Protein AF-A0AAW0DFI1-F1 (afdb_monomer_lite)

Secondary structure (DSSP, 8-state):
--GGGS-HHHHHHHHHHHHHHHHHHHHHTT----PPP--SHHHHHHTT-HHHHHHHHHHHHHHHHHHHHHHHHHH-TTS-HHHHHHHHHHHTSHHHHHHHHHHHT-TTS-TT-SSHHHHHHHHHHHHHHHS-HHHHHHHHHHHHHHHHHHHHHHHHHHHHHHH--

Sequence (165 aa):
MKFWDLSHHQQQELRERALRRILRRLTRRNYKPLLPTISSHAGTTLEARSNACVLAEWIGDALMRPYINDLINRNLQHCSPSLRKAIEKIVCENVTFDHVAFCAREHDRCSFSKSGANLVEIFMGAWGREAYHEDAEQWISRTFLPVLNVVEEAAHIMFKEIFGA

Structure (mmCIF, N/CA/C/O backbone):
data_AF-A0AAW0DFI1-F1
#
_entry.id   AF-A0AAW0DFI1-F1
#
loop_
_atom_site.group_PDB
_atom_site.id
_atom_site.type_symbol
_atom_site.label_atom_id
_atom_site.label_alt_id
_atom_site.label_comp_id
_atom_site.label_asym_id
_atom_site.label_entity_id
_atom_site.label_seq_id
_atom_site.pdbx_PDB_ins_code
_atom_site.Cartn_x
_atom_site.Cartn_y
_atom_site.Cartn_z
_atom_site.occupancy
_atom_site.B_iso_or_equiv
_atom_site.auth_seq_id
_atom_site.auth_comp_id
_atom_site.auth_asym_id
_atom_site.auth_atom_id
_atom_site.pdbx_PDB_model_num
ATOM 1 N N . MET A 1 1 ? -8.884 -1.032 30.374 1.00 57.00 1 MET A N 1
ATOM 2 C CA . MET A 1 1 ? -7.601 -1.684 30.030 1.00 57.00 1 MET A CA 1
ATOM 3 C C . MET A 1 1 ? -7.055 -0.998 28.789 1.00 57.00 1 MET A C 1
ATOM 5 O O . MET A 1 1 ? -7.809 -0.886 27.833 1.00 57.00 1 MET A O 1
ATOM 9 N N . LYS A 1 2 ? -5.839 -0.442 28.808 1.00 60.56 2 LYS A N 1
ATOM 10 C CA . LYS A 1 2 ? -5.228 0.248 27.656 1.00 60.56 2 LYS A CA 1
ATOM 11 C C . LYS A 1 2 ? -4.519 -0.770 26.754 1.00 60.56 2 LYS A C 1
ATOM 13 O O . LYS A 1 2 ? -4.044 -1.790 27.233 1.00 60.56 2 LYS A O 1
ATOM 18 N N . PHE A 1 3 ? -4.410 -0.494 25.449 1.00 59.75 3 PHE A N 1
ATOM 19 C CA . PHE A 1 3 ? -3.719 -1.387 24.496 1.00 59.75 3 PHE A CA 1
ATOM 20 C C . PHE A 1 3 ? -2.262 -1.678 24.902 1.00 59.75 3 PHE A C 1
ATOM 22 O O . PHE A 1 3 ? -1.763 -2.778 24.691 1.00 59.75 3 PHE A O 1
ATOM 29 N N . TRP A 1 4 ? -1.598 -0.701 25.521 1.00 62.59 4 TRP A N 1
ATOM 30 C CA . TRP A 1 4 ? -0.219 -0.811 26.007 1.00 62.59 4 TRP A CA 1
ATOM 31 C C . TRP A 1 4 ? -0.079 -1.700 27.249 1.00 62.59 4 TRP A C 1
ATOM 33 O O . TRP A 1 4 ? 1.036 -2.086 27.578 1.00 62.59 4 TRP A O 1
ATOM 43 N N . ASP A 1 5 ? -1.192 -2.041 27.906 1.00 72.31 5 ASP A N 1
ATOM 44 C CA . ASP A 1 5 ? -1.216 -2.943 29.063 1.00 72.31 5 ASP A CA 1
ATOM 45 C C . ASP A 1 5 ? -1.201 -4.424 28.623 1.00 72.31 5 ASP A C 1
ATOM 47 O O . ASP A 1 5 ? -1.101 -5.325 29.452 1.00 72.31 5 ASP A O 1
ATOM 51 N N . LEU A 1 6 ? -1.317 -4.690 27.315 1.00 72.81 6 LEU A N 1
ATOM 52 C CA . LEU A 1 6 ? -1.272 -6.031 26.736 1.00 72.81 6 LEU A CA 1
ATOM 53 C C . LEU A 1 6 ? 0.167 -6.517 26.554 1.00 72.81 6 LEU A C 1
ATOM 55 O O . LEU A 1 6 ? 1.045 -5.753 26.148 1.00 72.81 6 LEU A O 1
ATOM 59 N N . SER A 1 7 ? 0.382 -7.822 26.734 1.00 84.81 7 SER A N 1
ATOM 60 C CA . SER A 1 7 ? 1.649 -8.464 26.370 1.00 84.81 7 SER A CA 1
ATOM 61 C C . SER A 1 7 ? 1.949 -8.314 24.873 1.00 84.81 7 SER A C 1
ATOM 63 O O . SER A 1 7 ? 1.042 -8.183 24.047 1.00 84.81 7 SER A O 1
ATOM 65 N N . HIS A 1 8 ? 3.229 -8.394 24.495 1.00 75.44 8 HIS A N 1
ATOM 66 C CA . HIS A 1 8 ? 3.642 -8.342 23.087 1.00 75.44 8 HIS A CA 1
ATOM 67 C C . HIS A 1 8 ? 2.911 -9.365 22.204 1.00 75.44 8 HIS A C 1
ATOM 69 O O . HIS A 1 8 ? 2.497 -9.022 21.099 1.00 75.44 8 HIS A O 1
ATOM 75 N N . HIS A 1 9 ? 2.691 -10.583 22.710 1.00 81.50 9 HIS A N 1
ATOM 76 C CA . HIS A 1 9 ? 1.950 -11.629 22.003 1.00 81.50 9 HIS A CA 1
ATOM 77 C C . HIS A 1 9 ? 0.505 -11.207 21.708 1.00 81.50 9 HIS A C 1
ATOM 79 O O . HIS A 1 9 ? 0.058 -11.255 20.566 1.00 81.50 9 HIS A O 1
ATOM 85 N N . GLN A 1 10 ? -0.206 -10.701 22.719 1.00 76.31 10 GLN A N 1
ATOM 86 C CA . GLN A 1 10 ? -1.586 -10.230 22.570 1.00 76.31 10 GLN A CA 1
ATOM 87 C C . GLN A 1 10 ? -1.683 -9.030 21.618 1.00 76.31 10 GLN A C 1
ATOM 89 O O . GLN A 1 10 ? -2.612 -8.941 20.815 1.00 76.31 10 GLN A O 1
ATOM 94 N N . GLN A 1 11 ? -0.711 -8.112 21.662 1.00 71.56 11 GLN A N 1
ATOM 95 C CA . GLN A 1 11 ? -0.643 -7.006 20.704 1.00 71.56 11 GLN A CA 1
ATOM 96 C C . GLN A 1 11 ? -0.453 -7.513 19.268 1.00 71.56 11 GLN A C 1
ATOM 98 O O . GLN A 1 11 ? -1.037 -6.951 18.340 1.00 71.56 11 GLN A O 1
ATOM 103 N N . GLN A 1 12 ? 0.346 -8.564 19.071 1.00 76.44 12 GLN A N 1
ATOM 104 C CA . GLN A 1 12 ? 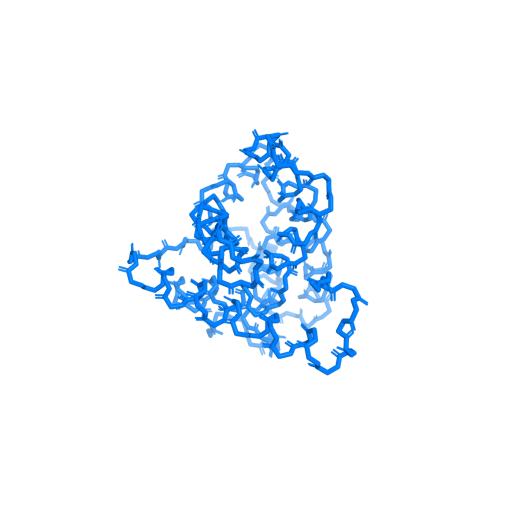0.579 -9.162 17.760 1.00 76.44 12 GLN A CA 1
ATOM 105 C C . GLN A 1 12 ? -0.658 -9.897 17.231 1.00 76.44 12 GLN A C 1
ATOM 107 O O . GLN A 1 12 ? -1.073 -9.633 16.104 1.00 76.44 12 GLN A O 1
ATOM 112 N N . GLU A 1 13 ? -1.325 -10.706 18.055 1.00 79.56 13 GLU A N 1
ATOM 113 C CA . GLU A 1 13 ? -2.582 -11.371 17.681 1.00 79.56 13 GLU A CA 1
ATOM 114 C C . GLU A 1 13 ? -3.676 -10.371 17.290 1.00 79.56 13 GLU A C 1
ATOM 116 O O . GLU A 1 13 ? -4.382 -10.559 16.294 1.00 79.56 13 GLU A O 1
ATOM 121 N N . LEU A 1 14 ? -3.808 -9.270 18.039 1.00 74.00 14 LEU A N 1
ATOM 122 C CA . LEU A 1 14 ? -4.761 -8.211 17.711 1.00 74.00 14 LEU A CA 1
ATOM 123 C C . LEU A 1 14 ? -4.438 -7.549 16.369 1.00 74.00 14 LEU A C 1
ATOM 125 O O . LEU A 1 14 ? -5.356 -7.319 15.579 1.00 74.00 14 LEU A O 1
ATOM 129 N N . ARG A 1 15 ? -3.156 -7.286 16.078 1.00 72.81 15 ARG A N 1
ATOM 130 C CA . ARG A 1 15 ? -2.721 -6.742 14.779 1.00 72.81 15 ARG A CA 1
ATOM 131 C C . ARG A 1 15 ? -3.043 -7.696 13.635 1.00 72.81 15 ARG A C 1
ATOM 133 O O . ARG A 1 15 ? -3.642 -7.277 12.649 1.00 72.81 15 ARG A O 1
ATOM 140 N N . GLU A 1 16 ? -2.727 -8.978 13.773 1.00 78.56 16 GLU A N 1
ATOM 141 C CA . GLU A 1 16 ? -3.031 -9.972 12.741 1.00 78.56 16 GLU A CA 1
ATOM 142 C C . GLU A 1 16 ? -4.536 -10.134 12.510 1.00 78.56 16 GLU A C 1
ATOM 144 O O . GLU A 1 16 ? -4.989 -10.313 11.376 1.00 78.56 16 GLU A O 1
ATOM 149 N N . ARG A 1 17 ? -5.340 -10.075 13.575 1.00 79.12 17 ARG A N 1
ATOM 150 C CA . ARG A 1 17 ? -6.800 -10.142 13.476 1.00 79.12 17 ARG A CA 1
ATOM 151 C C . ARG A 1 17 ? -7.372 -8.902 12.790 1.00 79.12 17 ARG A C 1
ATOM 153 O O . ARG A 1 17 ? -8.265 -9.041 11.949 1.00 79.12 17 ARG A O 1
ATOM 160 N N . ALA A 1 18 ? -6.857 -7.718 13.126 1.00 74.62 18 ALA A N 1
ATOM 161 C CA . ALA A 1 18 ? -7.203 -6.454 12.481 1.00 74.62 18 ALA A CA 1
ATOM 162 C C . ALA A 1 18 ? -6.950 -6.531 10.977 1.00 74.62 18 ALA A C 1
ATOM 164 O O . ALA A 1 18 ? -7.850 -6.322 10.163 1.00 74.62 18 ALA A O 1
ATOM 165 N N . LEU A 1 19 ? -5.733 -6.933 10.628 1.00 74.12 19 LEU A N 1
ATOM 166 C CA . LEU A 1 19 ? -5.271 -7.060 9.264 1.00 74.12 19 LEU A CA 1
ATOM 167 C C . LEU A 1 19 ? -6.125 -8.055 8.470 1.00 74.12 19 LEU A C 1
ATOM 169 O O . LEU A 1 19 ? -6.670 -7.706 7.427 1.00 74.12 19 LEU A O 1
ATOM 173 N N . ARG A 1 20 ? -6.372 -9.261 8.998 1.00 80.38 20 ARG A N 1
ATOM 174 C CA . ARG A 1 20 ? -7.249 -10.251 8.345 1.00 80.38 20 ARG A CA 1
ATOM 175 C C . ARG A 1 20 ? -8.656 -9.707 8.074 1.00 80.38 20 ARG A C 1
ATOM 177 O O . ARG A 1 20 ? -9.254 -10.040 7.050 1.00 80.38 20 ARG A O 1
ATOM 184 N N . ARG A 1 21 ? -9.208 -8.876 8.965 1.00 81.06 21 ARG A N 1
ATOM 185 C CA . ARG A 1 21 ? -10.512 -8.221 8.751 1.00 81.06 21 ARG A CA 1
ATOM 186 C C . ARG A 1 21 ? -10.449 -7.161 7.651 1.00 81.06 21 ARG A C 1
ATOM 188 O O . ARG A 1 21 ? -11.366 -7.119 6.831 1.00 81.06 21 ARG A O 1
ATOM 195 N N . ILE A 1 22 ? -9.390 -6.353 7.621 1.00 78.19 22 ILE A N 1
ATOM 196 C CA . ILE A 1 22 ? -9.150 -5.335 6.587 1.00 78.19 22 ILE A CA 1
ATOM 197 C C . ILE A 1 22 ? -9.082 -5.993 5.207 1.00 78.19 22 ILE A C 1
ATOM 199 O O . ILE A 1 22 ? -9.872 -5.660 4.326 1.00 78.19 22 ILE A O 1
ATOM 203 N N . LEU A 1 23 ? -8.239 -7.014 5.047 1.00 76.44 23 LEU A N 1
ATOM 204 C CA . LEU A 1 23 ? -8.061 -7.712 3.770 1.00 76.44 23 LEU A CA 1
ATOM 205 C C . LEU A 1 23 ? -9.369 -8.353 3.276 1.00 76.44 23 LEU A C 1
ATOM 207 O O . LEU A 1 23 ? -9.758 -8.192 2.120 1.00 76.44 23 LEU A O 1
ATOM 211 N N . ARG A 1 24 ? -10.133 -8.999 4.172 1.00 82.38 24 ARG A N 1
ATOM 212 C CA . ARG A 1 24 ? -11.457 -9.557 3.831 1.00 82.38 24 ARG A CA 1
ATOM 213 C C . ARG A 1 24 ? -12.440 -8.491 3.347 1.00 82.38 24 ARG A C 1
ATOM 215 O O . ARG A 1 24 ? -13.237 -8.762 2.450 1.00 82.38 24 ARG A O 1
ATOM 222 N N . ARG A 1 25 ? -12.428 -7.298 3.949 1.00 81.56 25 ARG A N 1
ATOM 223 C CA . ARG A 1 25 ? -13.292 -6.181 3.537 1.00 81.56 25 ARG A CA 1
ATOM 224 C C . ARG A 1 25 ? -12.880 -5.627 2.177 1.00 81.56 25 ARG A C 1
ATOM 226 O O . ARG A 1 25 ? -13.764 -5.395 1.359 1.00 81.56 25 ARG A O 1
ATOM 233 N N . LEU A 1 26 ? -11.580 -5.488 1.915 1.00 74.06 26 LEU A N 1
ATOM 234 C CA . LEU A 1 26 ? -11.072 -5.067 0.606 1.00 74.06 26 LEU A CA 1
ATOM 235 C C . LEU A 1 26 ? -11.499 -6.032 -0.500 1.00 74.06 26 LEU A C 1
ATOM 237 O O . LEU A 1 26 ? -12.083 -5.605 -1.494 1.00 74.06 26 LEU A O 1
ATOM 241 N N . THR A 1 27 ? -11.334 -7.337 -0.273 1.00 75.31 27 THR A N 1
ATOM 242 C CA . THR A 1 27 ? -11.753 -8.368 -1.238 1.00 75.31 27 THR A CA 1
ATOM 243 C C . THR A 1 27 ? -13.248 -8.266 -1.570 1.00 75.31 27 THR A C 1
ATOM 245 O O . THR A 1 27 ? -13.640 -8.337 -2.732 1.00 75.31 27 THR A O 1
ATOM 248 N N . ARG A 1 28 ? -14.105 -8.033 -0.563 1.00 80.50 28 ARG A N 1
ATOM 249 C CA . ARG A 1 28 ? -15.564 -7.893 -0.752 1.00 80.50 28 ARG A CA 1
ATOM 250 C C . ARG A 1 28 ? -15.971 -6.642 -1.530 1.00 80.50 28 ARG A C 1
ATOM 252 O O . ARG A 1 28 ? -17.049 -6.633 -2.111 1.00 80.50 28 ARG A O 1
ATOM 259 N N . ARG A 1 29 ? -15.136 -5.600 -1.550 1.00 81.19 29 ARG A N 1
ATOM 260 C CA . ARG A 1 29 ? -15.402 -4.345 -2.273 1.00 81.19 29 ARG A CA 1
ATOM 261 C C . ARG A 1 29 ? -15.032 -4.409 -3.754 1.00 81.19 29 ARG A C 1
ATOM 263 O O . ARG A 1 29 ? -15.064 -3.378 -4.414 1.00 81.19 29 ARG A O 1
ATOM 270 N N . ASN A 1 30 ? -14.688 -5.593 -4.277 1.00 77.38 30 ASN A N 1
ATOM 271 C CA . ASN A 1 30 ? -14.195 -5.761 -5.648 1.00 77.38 30 ASN A CA 1
ATOM 272 C C . ASN A 1 30 ? -12.994 -4.836 -5.929 1.00 77.38 30 ASN A C 1
ATOM 274 O O . ASN A 1 30 ? -12.853 -4.297 -7.025 1.00 77.38 30 ASN A O 1
ATOM 278 N N . TYR A 1 31 ? -12.157 -4.631 -4.904 1.00 83.88 31 TYR A N 1
ATOM 279 C CA . TYR A 1 31 ? -10.946 -3.830 -4.987 1.00 83.88 31 TYR A CA 1
ATOM 280 C C . TYR A 1 31 ? -9.992 -4.451 -6.014 1.00 83.88 31 TYR A C 1
ATOM 282 O O . TYR A 1 31 ? -9.580 -5.603 -5.872 1.00 83.88 31 TYR A O 1
ATOM 290 N N . LYS A 1 32 ? -9.702 -3.692 -7.071 1.00 83.88 32 LYS A N 1
ATOM 291 C CA . LYS A 1 32 ? -8.888 -4.098 -8.223 1.00 83.88 32 LYS A CA 1
ATOM 292 C C . LYS A 1 32 ? -7.938 -2.955 -8.574 1.00 83.88 32 LYS A C 1
ATOM 294 O O . LYS A 1 32 ? -8.236 -2.185 -9.489 1.00 83.88 32 LYS A O 1
ATOM 299 N N . PRO A 1 33 ? -6.856 -2.774 -7.802 1.00 85.75 33 PRO A N 1
ATOM 300 C CA . PRO A 1 33 ? -5.834 -1.817 -8.173 1.00 85.75 33 PRO A CA 1
ATOM 301 C C . PRO A 1 33 ? -5.187 -2.268 -9.483 1.00 85.75 33 PRO A C 1
ATOM 303 O O . PRO A 1 33 ? -5.141 -3.457 -9.792 1.00 85.75 33 PRO A O 1
ATOM 306 N N . LEU A 1 34 ? -4.683 -1.309 -10.245 1.00 83.88 34 LEU A N 1
ATOM 307 C CA . LEU A 1 34 ? -3.840 -1.581 -11.402 1.00 83.88 34 LEU A CA 1
ATOM 308 C C . LEU A 1 34 ? -2.416 -1.255 -10.988 1.00 83.88 34 LEU A C 1
ATOM 310 O O . LEU A 1 34 ? -2.192 -0.150 -10.502 1.00 83.88 34 LEU A O 1
ATOM 314 N N . LEU A 1 35 ? -1.465 -2.174 -11.158 1.00 81.19 35 LEU A N 1
ATOM 315 C CA . LEU A 1 35 ? -0.059 -1.801 -11.006 1.00 81.19 35 LEU A CA 1
ATOM 316 C C . LEU A 1 35 ? 0.334 -0.828 -12.133 1.00 81.19 35 LEU A C 1
ATOM 318 O O . LEU A 1 35 ? -0.230 -0.915 -13.231 1.00 81.19 35 LEU A O 1
ATOM 322 N N . PRO A 1 36 ? 1.259 0.117 -11.885 1.00 77.00 36 PRO A N 1
ATOM 323 C CA . PRO A 1 36 ? 1.716 1.029 -12.923 1.00 77.00 36 PRO A CA 1
ATOM 324 C C . PRO A 1 36 ? 2.264 0.251 -14.119 1.00 77.00 36 PRO A C 1
ATOM 326 O O . PRO A 1 36 ? 2.907 -0.787 -13.964 1.00 77.00 36 PRO A O 1
ATOM 329 N N . THR A 1 37 ? 2.006 0.739 -15.331 1.00 71.00 37 THR A N 1
ATOM 330 C CA . THR A 1 37 ? 2.577 0.119 -16.529 1.00 71.00 37 THR A CA 1
ATOM 331 C C . THR A 1 37 ? 3.983 0.652 -16.742 1.00 71.00 37 THR A C 1
ATOM 333 O O . THR A 1 37 ? 4.173 1.842 -16.982 1.00 71.00 37 THR A O 1
ATOM 336 N N . ILE A 1 38 ? 4.959 -0.244 -16.674 1.00 70.06 38 ILE A N 1
ATOM 337 C CA . ILE A 1 38 ? 6.344 0.036 -17.024 1.00 70.06 38 ILE A CA 1
ATOM 338 C C . ILE A 1 38 ? 6.451 -0.091 -18.545 1.00 70.06 38 ILE A C 1
ATOM 340 O O . ILE A 1 38 ? 6.233 -1.173 -19.090 1.00 70.06 38 ILE A O 1
ATOM 344 N N . SER A 1 39 ? 6.702 1.016 -19.243 1.00 63.06 39 SER A N 1
ATOM 345 C CA . SER A 1 39 ? 6.661 1.044 -20.716 1.00 63.06 39 SER A CA 1
ATOM 346 C C . SER A 1 39 ? 8.028 1.264 -21.353 1.00 63.06 39 SER A C 1
ATOM 348 O O . SER A 1 39 ? 8.194 1.002 -22.546 1.00 63.06 39 SER A O 1
ATOM 350 N N . SER A 1 40 ? 9.030 1.699 -20.581 1.00 60.47 40 SER A N 1
ATOM 351 C CA . SER A 1 40 ? 10.370 1.890 -21.121 1.00 60.47 40 SER A CA 1
ATOM 352 C C . SER A 1 40 ? 11.163 0.583 -21.210 1.00 60.47 40 SER A C 1
ATOM 354 O O . SER A 1 40 ? 11.039 -0.334 -20.395 1.00 60.47 40 SER A O 1
ATOM 356 N N . HIS A 1 41 ? 12.080 0.537 -22.178 1.00 54.59 41 HIS A N 1
ATOM 357 C CA . HIS A 1 41 ? 13.045 -0.552 -22.311 1.00 54.59 41 HIS A CA 1
ATOM 358 C C . HIS A 1 41 ? 13.908 -0.729 -21.040 1.00 54.59 41 HIS A C 1
ATOM 360 O O . HIS A 1 41 ? 14.244 -1.854 -20.662 1.00 54.59 41 HIS A O 1
ATOM 366 N N . ALA A 1 42 ? 14.218 0.361 -20.326 1.00 53.31 42 ALA A N 1
ATOM 367 C CA . ALA A 1 42 ? 14.962 0.325 -19.063 1.00 53.31 42 ALA A CA 1
ATOM 368 C C . ALA A 1 42 ? 14.146 -0.328 -17.932 1.00 53.31 42 ALA A C 1
ATOM 370 O O . ALA A 1 42 ? 14.678 -1.096 -17.133 1.00 53.31 42 ALA A O 1
ATOM 371 N N . GLY A 1 43 ? 12.840 -0.088 -17.913 1.00 57.22 43 GLY A N 1
ATOM 372 C CA . GLY A 1 43 ? 11.900 -0.717 -17.002 1.00 57.22 43 GLY A CA 1
ATOM 373 C C . GLY A 1 43 ? 11.675 -2.205 -17.283 1.00 57.22 43 GLY A C 1
ATOM 374 O O . GLY A 1 43 ? 11.701 -3.020 -16.366 1.00 57.22 43 GLY A O 1
ATOM 375 N N . THR A 1 44 ? 11.590 -2.602 -18.555 1.00 58.75 44 THR A N 1
ATOM 376 C CA . THR A 1 44 ? 11.521 -4.033 -18.922 1.00 58.75 44 THR A CA 1
ATOM 377 C C . THR A 1 44 ? 12.826 -4.788 -18.636 1.00 58.75 44 THR A C 1
ATOM 379 O O . THR A 1 44 ? 12.814 -5.976 -18.329 1.00 58.75 44 THR A O 1
ATOM 382 N N . THR A 1 45 ? 13.980 -4.111 -18.690 1.00 55.19 45 THR A N 1
ATOM 383 C CA . THR A 1 45 ? 15.277 -4.720 -18.338 1.00 55.19 45 THR A CA 1
ATOM 384 C C . THR A 1 45 ? 15.515 -4.790 -16.827 1.00 55.19 45 THR A C 1
ATOM 386 O O . THR A 1 45 ? 16.297 -5.637 -16.386 1.00 55.19 45 THR A O 1
ATOM 389 N N . LEU A 1 46 ? 14.820 -3.968 -16.028 1.00 58.78 46 LEU A N 1
ATOM 390 C CA . LEU A 1 46 ? 14.781 -4.068 -14.564 1.00 58.78 46 LEU A CA 1
ATOM 391 C C . LEU A 1 46 ? 14.148 -5.394 -14.116 1.00 58.78 46 LEU A C 1
ATOM 393 O O . LEU A 1 46 ? 14.726 -6.053 -13.257 1.00 58.78 46 LEU A O 1
ATOM 397 N N . GLU A 1 47 ? 13.068 -5.840 -14.765 1.00 53.88 47 GLU A N 1
ATOM 398 C CA . GLU A 1 47 ? 12.427 -7.149 -14.526 1.00 53.88 47 GLU A CA 1
ATOM 399 C C . GLU A 1 47 ? 13.317 -8.348 -14.913 1.00 53.88 47 GLU A C 1
ATOM 401 O O . GLU A 1 47 ? 13.069 -9.466 -14.476 1.00 53.88 47 GLU A O 1
ATOM 406 N N . ALA A 1 48 ? 14.375 -8.134 -15.705 1.00 56.47 48 ALA A N 1
ATOM 407 C CA . ALA A 1 48 ? 15.228 -9.195 -16.250 1.00 56.47 48 ALA A CA 1
ATOM 408 C C . ALA A 1 48 ? 16.564 -9.395 -15.499 1.00 56.47 48 ALA A C 1
ATOM 410 O O . ALA A 1 48 ? 17.337 -10.290 -15.853 1.00 56.47 48 ALA A O 1
ATOM 411 N N . ARG A 1 49 ? 16.889 -8.566 -14.490 1.00 65.69 49 ARG A N 1
ATOM 412 C CA . ARG A 1 49 ? 18.170 -8.623 -13.750 1.00 65.69 49 ARG A CA 1
ATOM 413 C C . ARG A 1 49 ? 17.971 -8.461 -12.238 1.00 65.69 49 ARG A C 1
ATOM 415 O O . ARG A 1 49 ? 17.500 -7.422 -11.784 1.00 65.69 49 ARG A O 1
ATOM 422 N N . SER A 1 50 ? 18.455 -9.422 -11.443 1.00 68.31 50 SER A N 1
ATOM 423 C CA . SER A 1 50 ? 18.256 -9.457 -9.978 1.00 68.31 50 SER A CA 1
ATOM 424 C C . SER A 1 50 ? 18.703 -8.183 -9.247 1.00 68.31 50 SER A C 1
ATOM 426 O O . SER A 1 50 ? 17.971 -7.662 -8.414 1.00 68.31 50 SER A O 1
ATOM 428 N N . ASN A 1 51 ? 19.881 -7.641 -9.571 1.00 76.69 51 ASN A N 1
ATOM 429 C CA . ASN A 1 51 ? 20.415 -6.451 -8.890 1.00 76.69 51 ASN A CA 1
ATOM 430 C C . ASN A 1 51 ? 19.607 -5.189 -9.211 1.00 76.69 51 ASN A C 1
ATOM 432 O O . ASN A 1 51 ? 19.522 -4.272 -8.398 1.00 76.69 51 ASN A O 1
ATOM 436 N N . ALA A 1 52 ? 19.021 -5.146 -10.405 1.00 75.06 52 ALA A N 1
ATOM 437 C CA . ALA A 1 52 ? 18.206 -4.035 -10.855 1.00 75.06 52 ALA A CA 1
ATOM 438 C C . ALA A 1 52 ? 16.834 -4.073 -10.148 1.00 75.06 52 ALA A C 1
ATOM 440 O O . ALA A 1 52 ? 16.382 -3.039 -9.660 1.00 75.06 52 ALA A O 1
ATOM 441 N N . CYS A 1 53 ? 16.242 -5.265 -9.992 1.00 79.00 53 CYS A N 1
ATOM 442 C CA . CYS A 1 53 ? 15.044 -5.482 -9.173 1.00 79.00 53 CYS A CA 1
ATOM 443 C C . CYS A 1 53 ? 15.238 -5.023 -7.722 1.00 79.00 53 CYS A C 1
ATOM 445 O O . CYS A 1 53 ? 14.423 -4.258 -7.227 1.00 79.00 53 CYS A O 1
ATOM 447 N N . VAL A 1 54 ? 16.331 -5.416 -7.056 1.00 83.69 54 VAL A N 1
ATOM 448 C CA . VAL A 1 54 ? 16.585 -5.013 -5.655 1.00 83.69 54 VAL A CA 1
ATOM 449 C C . VAL A 1 54 ? 16.686 -3.492 -5.516 1.00 83.69 54 VAL A C 1
ATOM 451 O O . VAL A 1 54 ? 16.133 -2.911 -4.587 1.00 83.69 54 VAL A O 1
ATOM 454 N N . LEU A 1 55 ? 17.358 -2.822 -6.456 1.00 84.00 55 LEU A N 1
ATOM 455 C CA . LEU A 1 55 ? 17.429 -1.363 -6.446 1.00 84.00 55 LEU A CA 1
ATOM 456 C C . LEU A 1 55 ? 16.049 -0.723 -6.672 1.00 84.00 55 LEU A C 1
ATOM 458 O O . LEU A 1 55 ? 15.726 0.263 -6.017 1.00 84.00 55 LEU A O 1
ATOM 462 N N . ALA A 1 56 ? 15.240 -1.267 -7.585 1.00 84.56 56 ALA A N 1
ATOM 463 C CA . ALA A 1 56 ? 13.879 -0.787 -7.813 1.00 84.56 56 ALA A CA 1
ATOM 464 C C . ALA A 1 56 ? 12.987 -0.987 -6.585 1.00 84.56 56 ALA A C 1
ATOM 466 O O . ALA A 1 56 ? 12.287 -0.058 -6.210 1.00 84.56 56 ALA A O 1
ATOM 467 N N . GLU A 1 57 ? 13.057 -2.143 -5.925 1.00 88.50 57 GLU A N 1
ATOM 468 C CA . GLU A 1 57 ? 12.355 -2.421 -4.666 1.00 88.50 57 GLU A CA 1
ATOM 469 C C . GLU A 1 57 ? 12.643 -1.325 -3.629 1.00 88.50 57 GLU A C 1
ATOM 471 O O . GLU A 1 57 ? 11.728 -0.696 -3.103 1.00 88.50 57 GLU A O 1
ATOM 476 N N . TRP A 1 58 ? 13.923 -1.010 -3.414 1.00 88.38 58 TRP A N 1
ATOM 477 C CA . TRP A 1 58 ? 14.338 0.008 -2.445 1.00 88.38 58 TRP A CA 1
ATOM 478 C C . TRP A 1 58 ? 13.845 1.410 -2.812 1.00 88.38 58 TRP A C 1
ATOM 480 O O . TRP A 1 58 ? 13.403 2.160 -1.942 1.00 88.38 58 TRP A O 1
ATOM 490 N N . ILE A 1 59 ? 13.912 1.773 -4.096 1.00 87.88 59 ILE A N 1
ATOM 491 C CA . ILE A 1 59 ? 13.392 3.057 -4.583 1.00 87.88 59 ILE A CA 1
ATOM 492 C C . ILE A 1 59 ? 11.873 3.113 -4.396 1.00 87.88 59 ILE A C 1
ATOM 494 O O . ILE A 1 59 ? 11.355 4.141 -3.971 1.00 87.88 59 ILE A O 1
ATOM 498 N N . GLY A 1 60 ? 11.164 2.023 -4.686 1.00 89.69 60 GLY A N 1
ATOM 499 C CA . GLY A 1 60 ? 9.717 1.929 -4.538 1.00 89.69 60 GLY A CA 1
ATOM 500 C C . GLY A 1 60 ? 9.258 2.088 -3.097 1.00 89.69 60 GLY A C 1
ATOM 501 O O . GLY A 1 60 ? 8.356 2.884 -2.842 1.00 89.69 60 GLY A O 1
ATOM 502 N N . ASP A 1 61 ? 9.899 1.399 -2.150 1.00 90.62 61 ASP A N 1
ATOM 503 C CA . ASP A 1 61 ? 9.609 1.553 -0.718 1.00 90.62 61 ASP A CA 1
ATOM 504 C C . ASP A 1 61 ? 9.843 3.002 -0.257 1.00 90.62 61 ASP A C 1
ATOM 506 O O . ASP A 1 61 ? 8.963 3.629 0.344 1.00 90.62 61 ASP A O 1
ATOM 510 N N . ALA A 1 62 ? 10.995 3.579 -0.619 1.00 89.88 62 ALA A N 1
ATOM 511 C CA . ALA A 1 62 ? 11.341 4.958 -0.279 1.00 89.88 62 ALA A CA 1
ATOM 512 C C . ALA A 1 62 ? 10.380 5.985 -0.898 1.00 89.88 62 ALA A C 1
ATOM 514 O O . ALA A 1 62 ? 10.100 7.014 -0.283 1.00 89.88 62 ALA A O 1
ATOM 515 N N . LEU A 1 63 ? 9.862 5.708 -2.096 1.00 88.69 63 LEU A N 1
ATOM 516 C CA . LEU A 1 63 ? 8.924 6.572 -2.799 1.00 88.69 63 LEU A CA 1
ATOM 517 C C . LEU A 1 63 ? 7.511 6.464 -2.218 1.00 88.69 63 LEU A C 1
ATOM 519 O O . LEU A 1 63 ? 6.866 7.485 -2.008 1.00 88.69 63 LEU A O 1
ATOM 523 N N . MET A 1 64 ? 7.014 5.260 -1.928 1.00 91.00 64 MET A N 1
ATOM 524 C CA . MET A 1 64 ? 5.634 5.070 -1.472 1.00 91.00 64 MET A CA 1
ATOM 525 C C . MET A 1 64 ? 5.385 5.615 -0.065 1.00 91.00 64 MET A C 1
ATOM 527 O O . MET A 1 64 ? 4.329 6.204 0.181 1.00 91.00 64 MET A O 1
ATOM 531 N N . ARG A 1 65 ? 6.333 5.432 0.865 1.00 91.38 65 ARG A N 1
ATOM 532 C CA . ARG A 1 65 ? 6.134 5.771 2.286 1.00 91.38 65 ARG A CA 1
ATOM 533 C C . ARG A 1 65 ? 5.735 7.238 2.518 1.00 91.38 65 ARG A C 1
ATOM 535 O O . ARG A 1 65 ? 4.729 7.442 3.201 1.00 91.38 65 ARG A O 1
ATOM 542 N N . PRO A 1 66 ? 6.433 8.254 1.966 1.00 90.88 66 PRO A N 1
ATOM 543 C CA . PRO A 1 66 ? 6.036 9.652 2.136 1.00 90.88 66 PRO A CA 1
ATOM 544 C C . PRO A 1 66 ? 4.629 9.945 1.610 1.00 90.88 66 PRO A C 1
ATOM 546 O O . PRO A 1 66 ? 3.832 10.549 2.320 1.00 90.88 66 PRO A O 1
ATOM 549 N N . TYR A 1 67 ? 4.281 9.458 0.415 1.00 91.50 67 TYR A N 1
ATOM 550 C CA . TYR A 1 67 ? 2.959 9.696 -0.172 1.00 91.50 67 TYR A CA 1
ATOM 551 C C . TYR A 1 67 ? 1.833 9.002 0.601 1.00 91.50 67 TYR A C 1
ATOM 553 O O . TYR A 1 67 ? 0.762 9.582 0.774 1.00 91.50 67 TYR A O 1
ATOM 561 N N . ILE A 1 68 ? 2.054 7.780 1.099 1.00 92.81 68 ILE A N 1
ATOM 562 C CA . ILE A 1 68 ? 1.079 7.096 1.960 1.00 92.81 68 ILE A CA 1
ATOM 563 C C . ILE A 1 68 ? 0.890 7.876 3.266 1.00 92.81 68 ILE A C 1
ATOM 565 O O . ILE A 1 68 ? -0.244 8.052 3.715 1.00 92.81 68 ILE A O 1
ATOM 569 N N . ASN A 1 69 ? 1.974 8.374 3.866 1.00 92.31 69 ASN A N 1
ATOM 570 C CA . ASN A 1 69 ? 1.907 9.172 5.089 1.00 92.31 69 ASN A CA 1
ATOM 571 C C . ASN A 1 69 ? 1.146 10.489 4.860 1.00 92.31 69 ASN A C 1
ATOM 573 O O . ASN A 1 69 ? 0.234 10.823 5.617 1.00 92.31 69 ASN A O 1
ATOM 577 N N . ASP A 1 70 ? 1.429 11.188 3.763 1.00 92.81 70 ASP A N 1
ATOM 578 C CA . ASP A 1 70 ? 0.681 12.376 3.350 1.00 92.81 70 ASP A CA 1
ATOM 579 C C . ASP A 1 70 ? -0.805 12.074 3.141 1.00 92.81 70 ASP A C 1
ATOM 581 O O . ASP A 1 70 ? -1.664 12.800 3.648 1.00 92.81 70 ASP A O 1
ATOM 585 N N . LEU A 1 71 ? -1.131 10.971 2.463 1.00 92.81 71 LEU A N 1
ATOM 586 C CA . LEU A 1 71 ? -2.509 10.537 2.250 1.00 92.81 71 LEU A CA 1
ATOM 587 C C . LEU A 1 71 ? -3.226 10.270 3.583 1.00 92.81 71 LEU A C 1
ATOM 589 O O . LEU A 1 71 ? -4.368 10.700 3.767 1.00 92.81 71 LEU A O 1
ATOM 593 N N . ILE A 1 72 ? -2.554 9.625 4.539 1.00 91.38 72 ILE A N 1
ATOM 594 C CA . ILE A 1 72 ? -3.062 9.403 5.899 1.00 91.38 72 ILE A CA 1
ATOM 595 C C . ILE A 1 72 ? -3.298 10.730 6.615 1.00 91.38 72 ILE A C 1
ATOM 597 O O . ILE A 1 72 ? -4.362 10.925 7.199 1.00 91.38 72 ILE A O 1
ATOM 601 N N . ASN A 1 73 ? -2.339 11.653 6.574 1.00 91.06 73 ASN A N 1
ATOM 602 C CA . ASN A 1 73 ? -2.450 12.931 7.274 1.00 91.06 73 ASN A CA 1
ATOM 603 C C . ASN A 1 73 ? -3.579 13.796 6.709 1.00 91.06 73 ASN A C 1
ATOM 605 O O . ASN A 1 73 ? -4.312 14.409 7.485 1.00 91.06 73 ASN A O 1
ATOM 609 N N . ARG A 1 74 ? -3.772 13.795 5.385 1.00 92.06 74 ARG A N 1
ATOM 610 C CA . ARG A 1 74 ? -4.850 14.541 4.719 1.00 92.06 74 ARG A CA 1
ATOM 611 C C . ARG A 1 74 ? -6.235 13.970 5.031 1.00 92.06 74 ARG A C 1
ATOM 613 O O . ARG A 1 74 ? -7.160 14.736 5.281 1.00 92.06 74 ARG A O 1
ATOM 620 N N . ASN A 1 75 ? -6.388 12.644 5.051 1.00 89.56 75 ASN A N 1
ATOM 621 C CA . ASN A 1 75 ? -7.703 12.009 5.224 1.00 89.56 75 ASN A CA 1
ATOM 622 C C . ASN A 1 75 ? -8.070 11.760 6.696 1.00 89.56 75 ASN A C 1
ATOM 624 O O . ASN A 1 75 ? -9.238 11.833 7.068 1.00 89.56 75 ASN A O 1
ATOM 628 N N . LEU A 1 76 ? -7.081 11.531 7.562 1.00 86.38 76 LEU A N 1
ATOM 629 C CA . LEU A 1 76 ? -7.271 11.176 8.972 1.00 86.38 76 LEU A CA 1
ATOM 630 C C . LEU A 1 76 ? -6.788 12.284 9.918 1.00 86.38 76 LEU A C 1
ATOM 632 O O . LEU A 1 76 ? -6.326 12.020 11.034 1.00 86.38 76 LEU A O 1
ATOM 636 N N . GLN A 1 77 ? -6.898 13.547 9.498 1.00 86.81 77 GLN A N 1
ATOM 637 C CA . GLN A 1 77 ? -6.525 14.714 10.312 1.00 86.81 77 GLN A CA 1
ATOM 638 C C . GLN A 1 77 ? -7.253 14.762 11.667 1.00 86.81 77 GLN A C 1
ATOM 640 O O . GLN A 1 77 ? -6.686 15.206 12.663 1.00 86.81 77 GLN A O 1
ATOM 645 N N . HIS A 1 78 ? -8.476 14.229 11.721 1.00 83.44 78 HIS A N 1
ATOM 646 C CA . HIS A 1 78 ? -9.310 14.166 12.922 1.00 83.44 78 HIS A CA 1
ATOM 647 C C . HIS A 1 78 ? -8.888 13.054 13.906 1.00 83.44 78 HIS A C 1
ATOM 649 O O . HIS A 1 78 ? -9.270 13.082 15.075 1.00 83.44 78 HIS A O 1
ATOM 655 N N . CYS A 1 79 ? -8.105 12.068 13.456 1.00 78.56 79 CYS A N 1
ATOM 656 C CA . CYS A 1 79 ? -7.592 10.996 14.307 1.00 78.56 79 CYS A CA 1
ATOM 657 C C . CYS A 1 79 ? -6.452 11.490 15.217 1.00 78.56 79 CYS A C 1
ATOM 659 O O . CYS A 1 79 ? -5.795 12.496 14.950 1.00 78.56 79 CYS A O 1
ATOM 661 N N . SER A 1 80 ? -6.151 10.752 16.289 1.00 80.38 80 SER A N 1
ATOM 662 C CA . SER A 1 80 ? -4.968 11.045 17.109 1.00 80.38 80 SER A CA 1
ATOM 663 C C . SER A 1 80 ? -3.664 10.694 16.365 1.00 80.38 80 SER A C 1
ATOM 665 O O . SER A 1 80 ? -3.659 9.772 15.541 1.00 80.38 80 SER A O 1
ATOM 667 N N . PRO A 1 81 ? -2.526 11.349 16.675 1.00 82.56 81 PRO A N 1
ATOM 668 C CA . PRO A 1 81 ? -1.233 11.003 16.076 1.00 82.56 81 PRO A CA 1
ATOM 669 C C . PRO A 1 81 ? -0.850 9.529 16.270 1.00 82.56 81 PRO A C 1
ATOM 671 O O . PRO A 1 81 ? -0.332 8.890 15.357 1.00 82.56 81 PRO A O 1
ATOM 674 N N . SER A 1 82 ? -1.152 8.960 17.441 1.00 76.19 82 SER A N 1
ATOM 675 C CA . SER A 1 82 ? -0.896 7.547 17.737 1.00 76.19 82 SER A CA 1
ATOM 676 C C . SER A 1 82 ? -1.720 6.608 16.855 1.00 76.19 82 SER A C 1
ATOM 678 O O . SER A 1 82 ? -1.202 5.582 16.418 1.00 76.19 82 SER A O 1
ATOM 680 N N . LEU A 1 83 ? -2.980 6.957 16.569 1.00 74.62 83 LEU A N 1
ATOM 681 C CA . LEU A 1 83 ? -3.834 6.179 15.674 1.00 74.62 83 LEU A CA 1
ATOM 682 C C . LEU A 1 83 ? -3.354 6.285 14.223 1.00 74.62 83 LEU A C 1
ATOM 684 O O . LEU A 1 83 ? -3.207 5.254 13.573 1.00 74.62 83 LEU A O 1
ATOM 688 N N . ARG A 1 84 ? -3.015 7.491 13.740 1.00 83.25 84 ARG A N 1
ATOM 689 C CA . ARG A 1 84 ? -2.435 7.674 12.396 1.00 83.25 84 ARG A CA 1
ATOM 690 C C . ARG A 1 84 ? -1.173 6.838 12.199 1.00 83.25 84 ARG A C 1
ATOM 692 O O . ARG A 1 84 ? -1.081 6.122 11.212 1.00 83.25 84 ARG A O 1
ATOM 699 N N . LYS A 1 85 ? -0.263 6.832 13.177 1.00 82.50 85 LYS A N 1
ATOM 700 C CA . LYS A 1 85 ? 0.960 6.013 13.140 1.00 82.50 85 LYS A CA 1
ATOM 701 C C . LYS A 1 85 ? 0.677 4.505 13.142 1.00 82.50 85 LYS A C 1
ATOM 703 O O . LYS A 1 85 ? 1.391 3.733 12.508 1.00 82.50 85 LYS A O 1
ATOM 708 N N . ALA A 1 86 ? -0.357 4.060 13.858 1.00 76.69 86 ALA A N 1
ATOM 709 C CA . ALA A 1 86 ? -0.766 2.656 13.841 1.00 76.69 86 ALA A CA 1
ATOM 710 C C . ALA A 1 86 ? -1.359 2.248 12.480 1.00 76.69 86 ALA A C 1
ATOM 712 O O . ALA A 1 86 ? -1.075 1.154 11.994 1.00 76.69 86 ALA A O 1
ATOM 713 N N . ILE A 1 87 ? -2.144 3.135 11.864 1.00 81.56 87 ILE A N 1
ATOM 714 C CA . ILE A 1 87 ? -2.721 2.953 10.528 1.00 81.56 87 ILE A CA 1
ATOM 715 C C . ILE A 1 87 ? -1.622 2.942 9.466 1.00 81.56 87 ILE A C 1
ATOM 717 O O . ILE A 1 87 ? -1.583 2.012 8.670 1.00 81.56 87 ILE A O 1
ATOM 721 N N . GLU A 1 88 ? -0.698 3.904 9.505 1.00 86.50 88 GLU A N 1
ATOM 722 C CA . GLU A 1 88 ? 0.487 3.959 8.639 1.00 86.50 88 GLU A CA 1
ATOM 723 C C . GLU A 1 88 ? 1.246 2.642 8.674 1.00 86.50 88 GLU A C 1
ATOM 725 O O . GLU A 1 88 ? 1.514 2.061 7.625 1.00 86.50 88 GLU A O 1
ATOM 730 N N . LYS A 1 89 ? 1.513 2.125 9.880 1.00 83.69 89 LYS A N 1
ATOM 731 C CA . LYS A 1 89 ? 2.172 0.834 10.026 1.00 83.69 89 LYS A CA 1
ATOM 732 C C . LYS A 1 89 ? 1.408 -0.251 9.272 1.00 83.69 89 LYS A C 1
ATOM 734 O O . LYS A 1 89 ? 2.006 -0.887 8.429 1.00 83.69 89 LYS A O 1
ATOM 739 N N . ILE A 1 90 ? 0.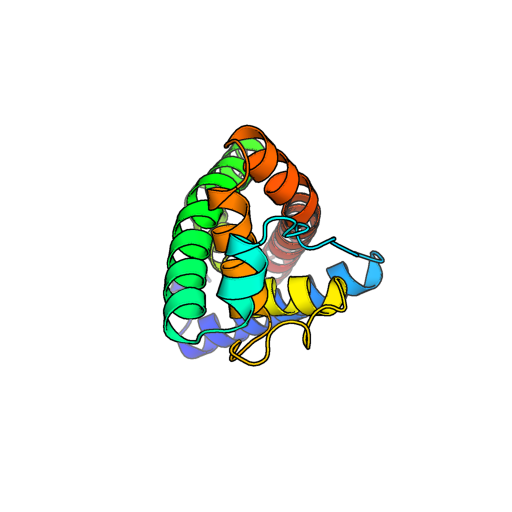107 -0.421 9.516 1.00 82.25 90 ILE A N 1
ATOM 740 C CA . ILE A 1 90 ? -0.711 -1.465 8.869 1.00 82.25 90 ILE A CA 1
ATOM 741 C C . ILE A 1 90 ? -0.746 -1.318 7.339 1.00 82.25 90 ILE A C 1
ATOM 743 O O . ILE A 1 90 ? -0.662 -2.314 6.621 1.00 82.25 90 ILE A O 1
ATOM 747 N N . VAL A 1 91 ? -0.894 -0.093 6.833 1.00 86.94 91 VAL A N 1
ATOM 748 C CA . VAL A 1 91 ? -0.998 0.183 5.391 1.00 86.94 91 VAL A CA 1
ATOM 749 C C . VAL A 1 91 ? 0.322 -0.113 4.677 1.00 86.94 91 VAL A C 1
ATOM 751 O O . VAL A 1 91 ? 0.294 -0.615 3.557 1.00 86.94 91 VAL A O 1
ATOM 754 N N . CYS A 1 92 ? 1.451 0.132 5.344 1.00 88.44 92 CYS A N 1
ATOM 755 C CA . CYS A 1 92 ? 2.801 -0.108 4.835 1.00 88.44 92 CYS A CA 1
ATOM 756 C C . CYS A 1 92 ? 3.392 -1.476 5.243 1.00 88.44 92 CYS A C 1
ATOM 758 O O . CYS A 1 92 ? 4.603 -1.662 5.140 1.00 88.44 92 CYS A O 1
ATOM 760 N N . GLU A 1 93 ? 2.592 -2.417 5.761 1.00 86.25 93 GLU A N 1
ATOM 761 C CA . GLU A 1 93 ? 3.049 -3.794 6.012 1.00 86.25 93 GLU A CA 1
ATOM 762 C C . GLU A 1 93 ? 3.079 -4.592 4.700 1.00 86.25 93 GLU A C 1
ATOM 764 O O . GLU A 1 93 ? 2.159 -4.486 3.884 1.00 86.25 93 GLU A O 1
ATOM 769 N N . ASN A 1 94 ? 4.072 -5.476 4.545 1.00 88.00 94 ASN A N 1
ATOM 770 C CA . ASN A 1 94 ? 4.261 -6.295 3.338 1.00 88.00 94 ASN A CA 1
ATOM 771 C C . ASN A 1 94 ? 2.987 -7.034 2.928 1.00 88.00 94 ASN A C 1
ATOM 773 O O . ASN A 1 94 ? 2.606 -7.046 1.770 1.00 88.00 94 ASN A O 1
ATOM 777 N N . VAL A 1 95 ? 2.261 -7.578 3.895 1.00 84.44 95 VAL A N 1
ATOM 778 C CA . VAL A 1 95 ? 0.992 -8.279 3.676 1.00 84.44 95 VAL A CA 1
ATOM 779 C C . VAL A 1 95 ? -0.111 -7.412 3.038 1.00 84.44 95 VAL A C 1
ATOM 781 O O . VAL A 1 95 ? -0.968 -7.929 2.319 1.00 84.44 95 VAL A O 1
ATOM 784 N N . THR A 1 96 ? -0.111 -6.095 3.270 1.00 86.62 96 THR A N 1
ATOM 785 C CA . THR A 1 96 ? -1.020 -5.164 2.588 1.00 86.62 96 THR A CA 1
ATOM 786 C C . THR A 1 96 ? -0.595 -5.004 1.132 1.00 86.62 96 THR A C 1
ATOM 788 O O . THR A 1 96 ? -1.444 -5.070 0.243 1.00 86.62 96 THR A O 1
ATOM 791 N N . PHE A 1 97 ? 0.705 -4.875 0.864 1.00 89.38 97 PHE A N 1
ATOM 792 C CA . PHE A 1 97 ? 1.236 -4.804 -0.501 1.00 89.38 97 PHE A CA 1
ATOM 793 C C . PHE A 1 97 ? 1.071 -6.132 -1.261 1.00 89.38 97 PHE A C 1
ATOM 795 O O . PHE A 1 97 ? 0.656 -6.123 -2.418 1.00 89.38 97 PHE A O 1
ATOM 802 N N . ASP A 1 98 ? 1.253 -7.278 -0.603 1.00 87.69 98 ASP A N 1
ATOM 803 C CA . ASP A 1 98 ? 0.926 -8.603 -1.142 1.00 87.69 98 ASP A CA 1
ATOM 804 C C . ASP A 1 98 ? -0.539 -8.666 -1.578 1.00 87.69 98 ASP A C 1
ATOM 806 O O . ASP A 1 98 ? -0.858 -9.169 -2.655 1.00 87.69 98 ASP A O 1
ATOM 810 N N . HIS A 1 99 ? -1.448 -8.120 -0.764 1.00 85.25 99 HIS A N 1
ATOM 811 C CA . HIS A 1 99 ? -2.860 -8.070 -1.119 1.00 85.25 99 HIS A CA 1
ATOM 812 C C . HIS A 1 99 ? -3.130 -7.160 -2.318 1.00 85.25 99 HIS A C 1
ATOM 814 O O . HIS A 1 99 ? -3.959 -7.502 -3.157 1.00 85.25 99 HIS A O 1
ATOM 820 N N . VAL A 1 100 ? -2.427 -6.028 -2.430 1.00 88.25 100 VAL A N 1
ATOM 821 C CA . VAL A 1 100 ? -2.494 -5.150 -3.608 1.00 88.25 100 VAL A CA 1
ATOM 822 C C . VAL A 1 100 ? -2.062 -5.912 -4.864 1.00 88.25 100 VAL A C 1
ATOM 824 O O . VAL A 1 100 ? -2.822 -5.937 -5.832 1.00 88.25 100 VAL A O 1
ATOM 827 N N . ALA A 1 101 ? -0.914 -6.597 -4.836 1.00 87.62 101 ALA A N 1
ATOM 828 C CA . ALA A 1 101 ? -0.433 -7.414 -5.955 1.00 87.62 101 ALA A CA 1
ATOM 829 C C . ALA A 1 101 ? -1.399 -8.556 -6.313 1.00 87.62 101 ALA A C 1
ATOM 831 O O . ALA A 1 101 ? -1.694 -8.785 -7.490 1.00 87.62 101 ALA A O 1
ATOM 832 N N . PHE A 1 102 ? -1.943 -9.244 -5.305 1.00 85.75 102 PHE A N 1
ATOM 833 C CA . PHE A 1 102 ? -2.941 -10.296 -5.493 1.00 85.75 102 PHE A CA 1
ATOM 834 C C . PHE A 1 102 ? -4.217 -9.756 -6.154 1.00 85.75 102 PHE A C 1
ATOM 836 O O . PHE A 1 102 ? -4.700 -1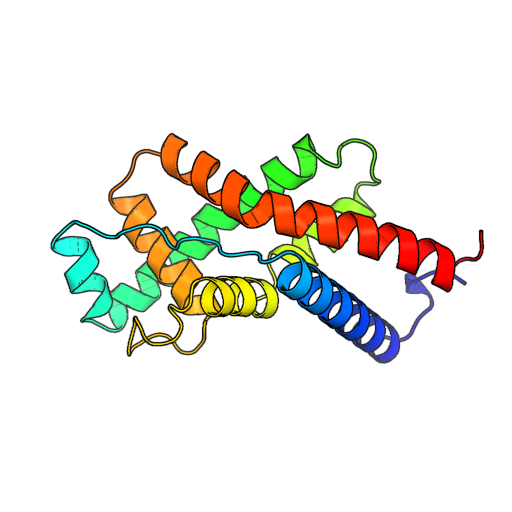0.323 -7.134 1.00 85.75 102 PHE A O 1
ATOM 843 N N . CYS A 1 103 ? -4.752 -8.636 -5.660 1.00 85.12 103 CYS A N 1
ATOM 844 C CA . CYS A 1 103 ? -5.950 -8.001 -6.209 1.00 85.12 103 CYS A CA 1
ATOM 845 C C . CYS A 1 103 ? -5.734 -7.449 -7.624 1.00 85.12 103 CYS A C 1
ATOM 847 O O . CYS A 1 103 ? -6.671 -7.475 -8.425 1.00 85.12 103 CYS A O 1
ATOM 849 N N . ALA A 1 104 ? -4.517 -7.003 -7.946 1.00 84.81 104 ALA A N 1
ATOM 850 C CA . ALA A 1 104 ? -4.127 -6.615 -9.299 1.00 84.81 104 ALA A CA 1
ATOM 851 C C . ALA A 1 104 ? -4.018 -7.815 -10.258 1.00 84.81 104 ALA A C 1
ATOM 853 O O . ALA A 1 104 ? -4.072 -7.627 -11.468 1.00 84.81 104 ALA A O 1
ATOM 854 N N . ARG A 1 105 ? -3.945 -9.047 -9.727 1.00 84.00 105 ARG A N 1
ATOM 855 C CA . ARG A 1 105 ? -3.690 -10.306 -10.455 1.00 84.00 105 ARG A CA 1
ATOM 856 C C . ARG A 1 105 ? -2.294 -10.399 -11.069 1.00 84.00 105 ARG A C 1
ATOM 858 O O . ARG A 1 105 ? -2.103 -11.140 -12.022 1.00 84.00 105 ARG A O 1
ATOM 865 N N . GLU A 1 106 ? -1.322 -9.722 -10.470 1.00 76.69 106 GLU A N 1
ATOM 866 C CA . GLU A 1 106 ? 0.014 -9.554 -11.059 1.00 76.69 106 GLU A CA 1
ATOM 867 C C . GLU A 1 106 ? 1.112 -10.350 -10.344 1.00 76.69 106 GLU A C 1
ATOM 869 O O . GLU A 1 106 ? 2.281 -10.208 -10.674 1.00 76.69 106 GLU A O 1
ATOM 874 N N . HIS A 1 107 ? 0.747 -11.205 -9.383 1.00 70.25 107 HIS A N 1
ATOM 875 C CA . HIS A 1 107 ? 1.670 -11.968 -8.530 1.00 70.25 107 HIS A CA 1
ATOM 876 C C . HIS A 1 107 ? 2.809 -12.720 -9.252 1.00 70.25 107 HIS A C 1
ATOM 878 O O . HIS A 1 107 ? 3.861 -12.897 -8.646 1.00 70.25 107 HIS A O 1
ATOM 884 N N . ASP A 1 108 ? 2.642 -13.082 -10.528 1.00 68.12 108 ASP A N 1
ATOM 885 C CA . ASP A 1 108 ? 3.639 -13.820 -11.318 1.00 68.12 108 ASP A CA 1
ATOM 886 C C . ASP A 1 108 ? 4.441 -12.948 -12.309 1.00 68.12 108 ASP A C 1
ATOM 888 O O . ASP A 1 108 ? 5.249 -13.468 -13.078 1.00 68.12 108 ASP A O 1
ATOM 892 N N . ARG A 1 109 ? 4.246 -11.620 -12.333 1.00 69.56 109 ARG A N 1
ATOM 893 C CA . ARG A 1 109 ? 4.870 -10.747 -13.349 1.00 69.56 109 ARG A CA 1
ATOM 894 C C . ARG A 1 109 ? 6.389 -10.629 -13.257 1.00 69.56 109 ARG A C 1
ATOM 896 O O . ARG A 1 109 ? 7.018 -10.330 -14.264 1.00 69.56 109 ARG A O 1
ATOM 903 N N . CYS A 1 110 ? 6.981 -10.811 -12.077 1.00 68.50 110 CYS A N 1
ATOM 904 C CA . CYS A 1 110 ? 8.424 -10.668 -11.882 1.00 68.50 110 CYS A CA 1
ATOM 905 C C . CYS A 1 110 ? 9.008 -11.920 -11.229 1.00 68.50 110 CYS A C 1
ATOM 907 O O . CYS A 1 110 ? 8.790 -12.173 -10.044 1.00 68.50 110 CYS A O 1
ATOM 909 N N . SER A 1 111 ? 9.825 -12.662 -11.980 1.00 68.06 111 SER A N 1
ATOM 910 C CA . SER A 1 111 ? 10.474 -13.900 -11.525 1.00 68.06 111 SER A CA 1
ATOM 911 C C . SER A 1 111 ? 11.507 -13.698 -10.412 1.00 68.06 111 SER A C 1
ATOM 913 O O . SER A 1 111 ? 11.949 -14.667 -9.800 1.00 68.06 111 SER A O 1
ATOM 915 N N . PHE A 1 112 ? 11.929 -12.455 -10.170 1.00 68.12 112 PHE A N 1
ATOM 916 C CA . PHE A 1 112 ? 12.889 -12.104 -9.119 1.00 68.12 112 PHE A CA 1
ATOM 917 C C . PHE A 1 112 ? 12.220 -11.579 -7.849 1.00 68.12 112 PHE A C 1
ATOM 919 O O . PHE A 1 112 ? 12.904 -11.379 -6.842 1.00 68.12 112 PHE A O 1
ATOM 926 N N . SER A 1 113 ? 10.904 -11.367 -7.881 1.00 72.69 113 SER A N 1
ATOM 927 C CA . SER A 1 113 ? 10.163 -10.958 -6.702 1.00 72.69 113 SER A CA 1
ATOM 928 C C . SER A 1 113 ? 10.010 -12.130 -5.738 1.00 72.69 113 SER A C 1
ATOM 930 O O . SER A 1 113 ? 9.584 -13.217 -6.125 1.00 72.69 113 SER A O 1
ATOM 932 N N . LYS A 1 114 ? 10.337 -11.918 -4.461 1.00 78.50 114 LYS A N 1
ATOM 933 C CA . LYS A 1 114 ? 10.174 -12.945 -3.414 1.00 78.50 114 LYS A CA 1
ATOM 934 C C . LYS A 1 114 ? 8.765 -12.960 -2.818 1.00 78.50 114 LYS A C 1
ATOM 936 O O . LYS A 1 114 ? 8.425 -13.883 -2.084 1.00 78.50 114 LYS A O 1
ATOM 941 N N . SER A 1 115 ? 7.976 -11.923 -3.090 1.00 84.75 115 SER A N 1
ATOM 942 C CA . SER A 1 115 ? 6.629 -11.714 -2.555 1.00 84.75 115 SER A CA 1
ATOM 943 C C . SER A 1 115 ? 5.810 -10.807 -3.482 1.00 84.75 115 SER A C 1
ATOM 945 O O . SER A 1 115 ? 6.358 -10.149 -4.366 1.00 84.75 115 SER A O 1
ATOM 947 N N . GLY A 1 116 ? 4.495 -10.730 -3.295 1.00 84.62 116 GLY A N 1
ATOM 948 C CA . GLY A 1 116 ? 3.690 -9.701 -3.954 1.00 84.62 116 GLY A CA 1
ATOM 949 C C . GLY A 1 116 ? 4.060 -8.294 -3.469 1.00 84.62 116 GLY A C 1
ATOM 950 O O . GLY A 1 116 ? 4.009 -7.349 -4.246 1.00 84.62 116 GLY A O 1
ATOM 951 N N . ALA A 1 117 ? 4.506 -8.153 -2.221 1.00 87.56 117 ALA A N 1
ATOM 952 C CA . ALA A 1 117 ? 4.953 -6.894 -1.644 1.00 87.56 117 ALA A CA 1
ATOM 953 C C . ALA A 1 117 ? 6.139 -6.307 -2.411 1.00 87.56 117 ALA A C 1
ATOM 955 O O . ALA A 1 117 ? 6.059 -5.183 -2.907 1.00 87.56 117 ALA A O 1
ATOM 956 N N . ASN A 1 118 ? 7.178 -7.122 -2.612 1.00 88.44 118 ASN A N 1
ATOM 957 C CA . ASN A 1 118 ? 8.343 -6.717 -3.390 1.00 88.44 118 ASN A CA 1
ATOM 958 C C . ASN A 1 118 ? 7.9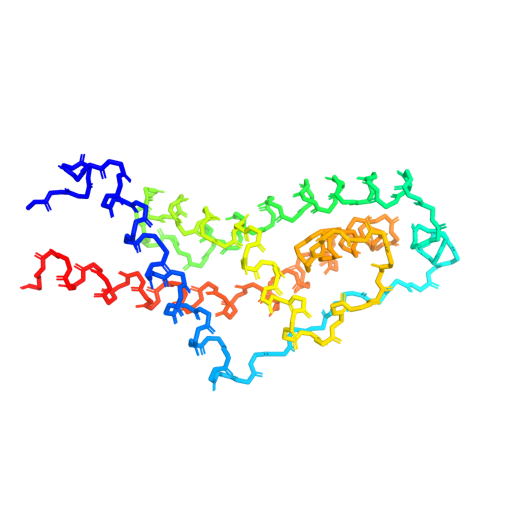75 -6.400 -4.837 1.00 88.44 118 ASN A C 1
ATOM 960 O O . ASN A 1 118 ? 8.563 -5.507 -5.432 1.00 88.44 118 ASN A O 1
ATOM 964 N N . LEU A 1 119 ? 6.971 -7.076 -5.402 1.00 86.81 119 LEU A N 1
ATOM 965 C CA . LEU A 1 119 ? 6.498 -6.771 -6.747 1.00 86.81 119 LEU A CA 1
ATOM 966 C C . LEU A 1 119 ? 5.924 -5.350 -6.814 1.00 86.81 119 LEU A C 1
ATOM 968 O O . LEU A 1 119 ? 6.290 -4.596 -7.710 1.00 86.81 119 LEU A O 1
ATOM 972 N N . VAL A 1 120 ? 5.057 -4.966 -5.871 1.00 88.81 120 VAL A N 1
ATOM 973 C CA . VAL A 1 120 ? 4.501 -3.601 -5.815 1.00 88.81 120 VAL A CA 1
ATOM 974 C C . VAL A 1 120 ? 5.622 -2.567 -5.709 1.00 88.81 120 VAL A C 1
ATOM 976 O O . VAL A 1 120 ? 5.622 -1.584 -6.449 1.00 88.81 120 VAL A O 1
ATOM 979 N N . GLU A 1 121 ? 6.596 -2.810 -4.833 1.00 89.88 121 GLU A N 1
ATOM 980 C CA . GLU A 1 121 ? 7.753 -1.936 -4.629 1.00 89.88 121 GLU A CA 1
ATOM 981 C C . GLU A 1 121 ? 8.612 -1.825 -5.895 1.00 89.88 121 GLU A C 1
ATOM 983 O O . GLU A 1 121 ? 8.886 -0.720 -6.353 1.00 89.88 121 GLU A O 1
ATOM 988 N N . ILE A 1 122 ? 8.970 -2.946 -6.527 1.00 86.12 122 ILE A N 1
ATOM 989 C CA . ILE A 1 122 ? 9.735 -2.972 -7.783 1.00 86.12 122 ILE A CA 1
ATOM 990 C C . ILE A 1 122 ? 9.015 -2.169 -8.865 1.00 86.12 122 ILE A C 1
ATOM 992 O O . ILE A 1 122 ? 9.641 -1.348 -9.535 1.00 86.12 122 ILE A O 1
ATOM 996 N N . PHE A 1 123 ? 7.705 -2.3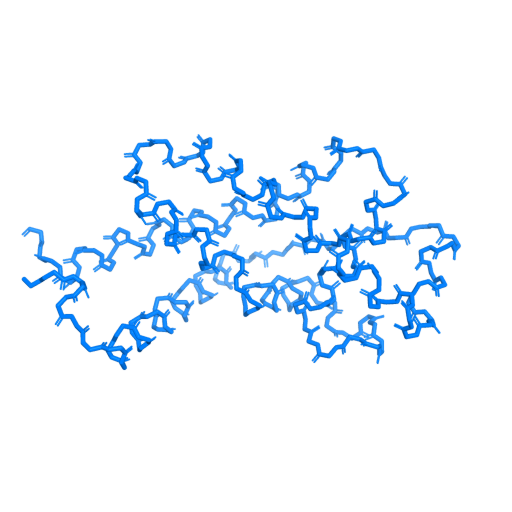69 -9.022 1.00 85.50 123 PHE A N 1
ATOM 997 C CA . PHE A 1 123 ? 6.918 -1.663 -10.029 1.00 85.50 123 PHE A CA 1
ATOM 998 C C . PHE A 1 123 ? 6.879 -0.162 -9.770 1.00 85.50 123 PHE A C 1
ATOM 1000 O O . PHE A 1 123 ? 7.088 0.627 -10.690 1.00 85.50 123 PHE A O 1
ATOM 1007 N N . MET A 1 124 ? 6.677 0.242 -8.518 1.00 87.19 124 MET A N 1
ATOM 1008 C CA . MET A 1 124 ? 6.690 1.652 -8.138 1.00 87.19 124 MET A CA 1
ATOM 1009 C C . MET A 1 124 ? 8.067 2.288 -8.286 1.00 87.19 124 MET A C 1
ATOM 1011 O O . MET A 1 124 ? 8.159 3.427 -8.735 1.00 87.19 124 MET A O 1
ATOM 1015 N N . GLY A 1 125 ? 9.141 1.573 -7.959 1.00 86.56 125 GLY A N 1
ATOM 1016 C CA . GLY A 1 125 ? 10.498 2.080 -8.116 1.00 86.56 125 GLY A CA 1
ATOM 1017 C C . GLY A 1 125 ? 10.944 2.161 -9.571 1.00 86.56 125 GLY A C 1
ATOM 1018 O O . GLY A 1 125 ? 11.606 3.122 -9.953 1.00 86.56 125 GLY A O 1
ATOM 1019 N N . ALA A 1 126 ? 10.561 1.194 -10.406 1.00 81.81 126 ALA A N 1
ATOM 1020 C CA . ALA A 1 126 ? 10.806 1.242 -11.845 1.00 81.81 126 ALA A CA 1
ATOM 1021 C C . ALA A 1 126 ? 10.013 2.382 -12.495 1.00 81.81 126 ALA A C 1
ATOM 1023 O O . ALA A 1 126 ? 10.576 3.190 -13.230 1.00 81.81 126 ALA A O 1
ATOM 1024 N N . TRP A 1 127 ? 8.728 2.500 -12.161 1.00 82.38 127 TRP A N 1
ATOM 1025 C CA . TRP A 1 127 ? 7.861 3.533 -12.708 1.00 82.38 127 TRP A CA 1
ATOM 1026 C C . TRP A 1 127 ? 8.215 4.938 -12.216 1.00 82.38 127 TRP A C 1
ATOM 1028 O O . TRP A 1 127 ? 8.274 5.859 -13.020 1.00 82.38 127 TRP A O 1
ATOM 1038 N N . GLY A 1 128 ? 8.553 5.114 -10.937 1.00 75.94 128 GLY A N 1
ATOM 1039 C CA . GLY A 1 128 ? 8.987 6.401 -10.383 1.00 75.94 128 GLY A CA 1
ATOM 1040 C C . GLY A 1 128 ? 10.304 6.924 -10.967 1.00 75.94 128 GLY A C 1
ATOM 1041 O O . GLY A 1 128 ? 10.607 8.103 -10.827 1.00 75.94 128 GLY A O 1
ATOM 1042 N N . ARG A 1 129 ? 11.088 6.073 -11.644 1.00 74.12 129 ARG A N 1
ATOM 1043 C CA . ARG A 1 129 ? 12.251 6.503 -12.437 1.00 74.12 129 ARG A CA 1
ATOM 1044 C C . ARG A 1 129 ? 11.881 6.979 -13.844 1.00 74.12 129 ARG A C 1
ATOM 1046 O O . ARG A 1 129 ? 12.677 7.690 -14.450 1.00 74.12 129 ARG A O 1
ATOM 1053 N N . GLU A 1 130 ? 10.735 6.550 -14.367 1.00 72.75 130 GLU A N 1
ATOM 1054 C CA . GLU A 1 130 ? 10.235 6.888 -15.707 1.00 72.75 130 GLU A CA 1
ATOM 1055 C C . GLU A 1 130 ? 9.241 8.058 -15.689 1.00 72.75 130 GLU A C 1
ATOM 1057 O O . GLU A 1 130 ? 9.207 8.846 -16.632 1.00 72.75 130 GLU A O 1
ATOM 1062 N N . ALA A 1 131 ? 8.427 8.161 -14.638 1.00 63.88 131 ALA A N 1
ATOM 1063 C CA . ALA A 1 131 ? 7.319 9.102 -14.523 1.00 63.88 131 ALA A CA 1
ATOM 1064 C C . ALA A 1 131 ? 7.676 10.360 -13.714 1.00 63.88 131 ALA A C 1
ATOM 1066 O O . ALA A 1 131 ? 8.579 10.358 -12.876 1.00 63.88 131 ALA A O 1
ATOM 1067 N N . TYR A 1 132 ? 6.924 11.442 -13.941 1.00 64.56 132 TYR A N 1
ATOM 1068 C CA . TYR A 1 132 ? 6.986 12.650 -13.117 1.00 64.56 132 TYR A CA 1
ATOM 1069 C C . TYR A 1 132 ? 6.283 12.414 -11.766 1.00 64.56 132 TYR A C 1
ATOM 1071 O O . TYR A 1 132 ? 5.318 11.658 -11.674 1.00 64.56 132 TYR A O 1
ATOM 1079 N N . HIS A 1 133 ? 6.745 13.087 -10.708 1.00 63.62 133 HIS A N 1
ATOM 1080 C CA . HIS A 1 133 ? 6.278 12.897 -9.325 1.00 63.62 133 HIS A CA 1
ATOM 1081 C C . HIS A 1 133 ? 4.748 12.970 -9.119 1.00 63.62 133 HIS A C 1
ATOM 1083 O O . HIS A 1 133 ? 4.223 12.293 -8.236 1.00 63.62 133 HIS A O 1
ATOM 1089 N N . GLU A 1 134 ? 4.025 13.765 -9.914 1.00 61.50 134 GLU A N 1
ATOM 1090 C CA . GLU A 1 134 ? 2.565 13.928 -9.794 1.00 61.50 134 GLU A CA 1
ATOM 1091 C C . GLU A 1 134 ? 1.784 12.653 -10.146 1.00 61.50 134 GLU A C 1
ATOM 1093 O O . GLU A 1 134 ? 0.746 12.371 -9.540 1.00 61.50 134 GLU A O 1
ATOM 1098 N N . ASP A 1 135 ? 2.298 11.838 -11.069 1.00 79.69 135 ASP A N 1
ATOM 1099 C CA . ASP A 1 135 ? 1.642 10.588 -11.448 1.00 79.69 135 ASP A CA 1
ATOM 1100 C C . ASP A 1 135 ? 1.697 9.585 -10.288 1.00 79.69 135 ASP A C 1
ATOM 1102 O O . ASP A 1 135 ? 0.702 8.915 -9.981 1.00 79.69 135 ASP A O 1
ATOM 1106 N N . ALA A 1 136 ? 2.827 9.543 -9.575 1.00 80.00 136 ALA A N 1
ATOM 1107 C CA . ALA A 1 136 ? 3.022 8.668 -8.426 1.00 80.00 136 ALA A CA 1
ATOM 1108 C C . ALA A 1 136 ? 2.026 8.943 -7.296 1.00 80.00 136 ALA A C 1
ATOM 1110 O O . ALA A 1 136 ? 1.409 8.010 -6.775 1.00 80.00 136 ALA A O 1
ATOM 1111 N N . GLU A 1 137 ? 1.809 10.213 -6.956 1.00 84.62 137 GLU A N 1
ATOM 1112 C CA . GLU A 1 137 ? 0.839 10.607 -5.932 1.00 84.62 137 GLU A CA 1
ATOM 1113 C C . GLU A 1 137 ? -0.591 10.194 -6.308 1.00 84.62 137 GLU A C 1
ATOM 1115 O O . GLU A 1 137 ? -1.335 9.666 -5.471 1.00 84.62 137 GLU A O 1
ATOM 1120 N N . GLN A 1 138 ? -0.982 10.387 -7.573 1.00 86.31 138 GLN A N 1
ATOM 1121 C CA . GLN A 1 138 ? -2.308 9.993 -8.051 1.00 86.31 138 GLN A CA 1
ATOM 1122 C C . GLN A 1 138 ? -2.508 8.481 -7.992 1.00 86.31 138 GLN A C 1
ATOM 1124 O O . GLN A 1 138 ? -3.570 8.017 -7.564 1.00 86.31 138 GLN A O 1
ATOM 1129 N N . TRP A 1 139 ? -1.503 7.707 -8.404 1.00 88.00 139 TRP A N 1
ATOM 1130 C CA . TRP A 1 139 ? -1.568 6.253 -8.333 1.00 88.00 139 TRP A CA 1
ATOM 1131 C C . TRP A 1 139 ? -1.688 5.777 -6.886 1.00 88.00 139 TRP A C 1
ATOM 1133 O O . TRP A 1 139 ? -2.596 5.007 -6.569 1.00 88.00 139 TRP A O 1
ATOM 1143 N N . ILE A 1 140 ? -0.842 6.294 -5.990 1.00 89.88 140 ILE A N 1
ATOM 1144 C CA . ILE A 1 140 ? -0.874 5.943 -4.565 1.00 89.88 140 ILE A CA 1
ATOM 1145 C C . ILE A 1 140 ? -2.230 6.300 -3.964 1.00 89.88 140 ILE A C 1
ATOM 1147 O O . ILE A 1 140 ? -2.819 5.480 -3.265 1.00 89.88 140 ILE A O 1
ATOM 1151 N N . SER A 1 141 ? -2.781 7.468 -4.291 1.00 90.38 141 SER A N 1
ATOM 1152 C CA . SER A 1 141 ? -4.106 7.876 -3.823 1.00 90.38 141 SER A CA 1
ATOM 1153 C C . SER A 1 141 ? -5.201 6.916 -4.295 1.00 90.38 141 SER A C 1
ATOM 1155 O O . SER A 1 141 ? -6.005 6.455 -3.488 1.00 90.38 141 SER A O 1
ATOM 1157 N N . ARG A 1 142 ? -5.228 6.550 -5.583 1.00 90.88 142 ARG A N 1
ATOM 1158 C CA . ARG A 1 142 ? -6.236 5.625 -6.137 1.00 90.88 142 ARG A CA 1
ATOM 1159 C C . ARG A 1 142 ? -6.128 4.217 -5.551 1.00 90.88 142 ARG A C 1
ATOM 1161 O O . ARG A 1 142 ? -7.154 3.582 -5.310 1.00 90.88 142 ARG A O 1
ATOM 1168 N N . THR A 1 143 ? -4.909 3.747 -5.313 1.00 91.06 143 THR A N 1
ATOM 1169 C CA . THR A 1 143 ? -4.628 2.412 -4.772 1.00 91.06 143 THR A CA 1
ATOM 1170 C C . THR A 1 143 ? -4.900 2.359 -3.269 1.00 91.06 143 THR A C 1
ATOM 1172 O O . THR A 1 143 ? -5.655 1.516 -2.793 1.00 91.06 143 THR A O 1
ATOM 1175 N N . PHE A 1 144 ? -4.352 3.289 -2.490 1.00 91.69 144 PHE A N 1
ATOM 1176 C CA . PHE A 1 144 ? -4.346 3.187 -1.032 1.00 91.69 144 PHE A CA 1
ATOM 1177 C C . PHE A 1 144 ? -5.495 3.915 -0.334 1.00 91.69 144 PHE A C 1
ATOM 1179 O O . PHE A 1 144 ? -5.795 3.564 0.804 1.00 91.69 144 PHE A O 1
ATOM 1186 N N . LEU A 1 145 ? -6.219 4.842 -0.974 1.00 90.75 145 LEU A N 1
ATOM 1187 C CA . LEU A 1 145 ? -7.397 5.456 -0.342 1.00 90.75 145 LEU A CA 1
ATOM 1188 C C . LEU A 1 145 ? -8.500 4.424 -0.008 1.00 90.75 145 LEU A C 1
ATOM 1190 O O . LEU A 1 145 ? -9.003 4.443 1.116 1.00 90.75 145 LEU A O 1
ATOM 1194 N N . PRO A 1 146 ? -8.845 3.456 -0.886 1.00 89.44 146 PRO A N 1
ATOM 1195 C CA . PRO A 1 146 ? -9.750 2.364 -0.520 1.00 89.44 146 PRO A CA 1
ATOM 1196 C C . PRO A 1 146 ? -9.244 1.519 0.657 1.00 89.44 146 PRO A C 1
ATOM 1198 O O . PRO A 1 146 ? -10.045 1.102 1.497 1.00 89.44 146 PRO A O 1
ATOM 1201 N N . VAL A 1 147 ? -7.928 1.282 0.731 1.00 88.00 147 VAL A N 1
ATOM 1202 C CA . VAL A 1 147 ? -7.280 0.581 1.851 1.00 88.00 147 VAL A CA 1
ATOM 1203 C C . VAL A 1 147 ? -7.461 1.378 3.137 1.00 88.00 147 VAL A C 1
ATOM 1205 O O . VAL A 1 147 ? -7.945 0.825 4.122 1.00 88.00 147 VAL A O 1
ATOM 1208 N N . LEU A 1 148 ? -7.169 2.679 3.112 1.00 87.81 148 LEU A N 1
ATOM 1209 C CA . LEU A 1 148 ? -7.325 3.576 4.254 1.00 87.81 148 LEU A CA 1
ATOM 1210 C C . LEU A 1 148 ? -8.754 3.612 4.777 1.00 87.81 148 LEU A C 1
ATOM 1212 O O . LEU A 1 148 ? -8.945 3.425 5.974 1.00 87.81 148 LEU A O 1
ATOM 1216 N N . ASN A 1 149 ? -9.748 3.740 3.899 1.00 85.12 149 ASN A N 1
ATOM 1217 C CA . ASN A 1 149 ? -11.156 3.741 4.301 1.00 85.12 149 ASN A CA 1
ATOM 1218 C C . ASN A 1 149 ? -11.530 2.442 5.035 1.00 85.12 149 ASN A C 1
ATOM 1220 O O . ASN A 1 149 ? -12.231 2.452 6.045 1.00 85.12 149 ASN A O 1
ATOM 1224 N N . VAL A 1 150 ? -11.032 1.294 4.561 1.00 84.25 150 VAL A N 1
ATOM 1225 C CA . VAL A 1 150 ? -11.275 0.005 5.223 1.00 84.25 150 VAL A CA 1
ATOM 1226 C C . VAL A 1 150 ? -10.534 -0.097 6.558 1.00 84.25 150 VAL A C 1
ATOM 1228 O O . VAL A 1 150 ? -11.091 -0.634 7.520 1.00 84.25 150 VAL A O 1
ATOM 1231 N N . VAL A 1 151 ? -9.291 0.383 6.627 1.00 79.25 151 VAL A N 1
ATOM 1232 C CA . VAL A 1 151 ? -8.488 0.388 7.856 1.00 79.25 151 VAL A CA 1
ATOM 1233 C C . VAL A 1 151 ? -9.129 1.288 8.908 1.00 79.25 151 VAL A C 1
ATOM 1235 O O . VAL A 1 151 ? -9.248 0.873 10.058 1.00 79.25 151 VAL A O 1
ATOM 1238 N N . GLU A 1 152 ? -9.600 2.470 8.524 1.00 77.12 152 GLU A N 1
ATOM 1239 C CA . GLU A 1 152 ? -10.305 3.406 9.395 1.00 77.12 152 GLU A CA 1
ATOM 1240 C C . GLU A 1 152 ? -11.596 2.789 9.948 1.00 77.12 152 GLU A C 1
ATOM 1242 O O . GLU A 1 152 ? -11.797 2.766 11.164 1.00 77.12 152 GLU A O 1
ATOM 1247 N N . GLU A 1 153 ? -12.449 2.213 9.097 1.00 78.31 153 GLU A N 1
ATOM 1248 C CA . GLU A 1 153 ? -13.661 1.512 9.541 1.00 78.31 153 GLU A CA 1
ATOM 1249 C C . GLU A 1 153 ? -13.341 0.361 10.504 1.00 78.31 153 GLU A C 1
ATOM 1251 O O . GLU A 1 153 ? -14.016 0.170 11.520 1.00 78.31 153 GLU A O 1
ATOM 1256 N N . ALA A 1 154 ? -12.314 -0.432 10.185 1.00 73.69 154 ALA A N 1
ATOM 1257 C CA . ALA A 1 154 ? -11.886 -1.543 11.022 1.00 73.69 154 ALA A CA 1
ATOM 1258 C C . ALA A 1 154 ? -11.339 -1.048 12.367 1.00 73.69 154 ALA A C 1
ATOM 1260 O O . ALA A 1 154 ? -11.666 -1.634 13.399 1.00 73.69 154 ALA A O 1
ATOM 1261 N N . ALA A 1 155 ? -10.565 0.038 12.372 1.00 70.50 155 ALA A N 1
ATOM 1262 C CA . ALA A 1 155 ? -10.038 0.663 13.577 1.00 70.50 155 ALA A CA 1
ATOM 1263 C C . ALA A 1 155 ? -11.168 1.156 14.487 1.00 70.50 155 ALA A C 1
ATOM 1265 O O . ALA A 1 155 ? -11.154 0.848 15.676 1.00 70.50 155 ALA A O 1
ATOM 1266 N N . HIS A 1 156 ? -12.191 1.816 13.937 1.00 69.56 156 HIS A N 1
ATOM 1267 C CA . HIS A 1 156 ? -13.361 2.256 14.701 1.00 69.56 156 HIS A CA 1
ATOM 1268 C C . HIS A 1 156 ? -14.129 1.085 15.333 1.00 69.56 156 HIS A C 1
ATOM 1270 O O . HIS A 1 156 ? -14.536 1.163 16.492 1.00 69.56 156 HIS A O 1
ATOM 1276 N N . ILE A 1 157 ? -14.313 -0.017 14.599 1.00 68.88 157 ILE A N 1
ATOM 1277 C CA . ILE A 1 157 ? -14.997 -1.213 15.115 1.00 68.88 157 ILE A CA 1
ATOM 1278 C C . ILE A 1 157 ? -14.175 -1.875 16.218 1.00 68.88 157 ILE A C 1
ATOM 1280 O O . ILE A 1 157 ? -14.712 -2.183 17.277 1.00 68.88 157 ILE A O 1
ATOM 1284 N N . MET A 1 158 ? -12.875 -2.069 15.999 1.00 66.69 158 MET A N 1
ATOM 1285 C CA . MET A 1 158 ? -12.002 -2.681 17.001 1.00 66.69 158 MET A CA 1
ATOM 1286 C C . MET A 1 158 ? -11.878 -1.825 18.252 1.00 66.69 158 MET A C 1
ATOM 1288 O O . MET A 1 158 ? -11.849 -2.366 19.350 1.00 66.69 158 MET A O 1
ATOM 1292 N N . PHE A 1 159 ? -11.827 -0.501 18.108 1.00 65.31 159 PHE A N 1
ATOM 1293 C CA . PHE A 1 159 ? -11.792 0.394 19.255 1.00 65.31 159 PHE A CA 1
ATOM 1294 C C . PHE A 1 159 ? -13.066 0.241 20.098 1.00 65.31 159 PHE A C 1
ATOM 1296 O O . PHE A 1 159 ? -12.974 0.064 21.308 1.00 65.31 159 PHE A O 1
ATOM 1303 N N 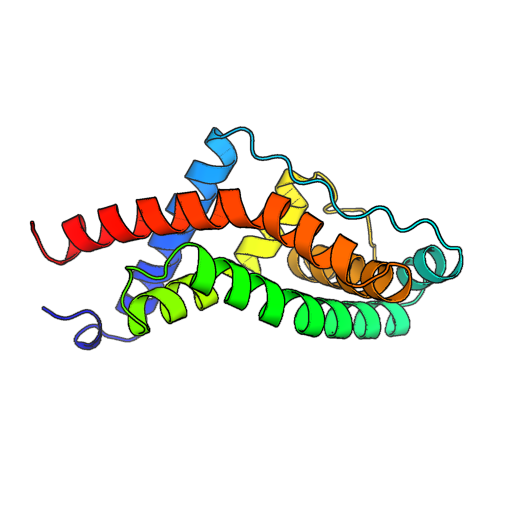. LYS A 1 160 ? -14.246 0.185 19.462 1.00 66.12 160 LYS A N 1
ATOM 1304 C CA . LYS A 1 160 ? -15.513 -0.111 20.153 1.00 66.12 160 LYS A CA 1
ATOM 1305 C C . LYS A 1 160 ? -15.522 -1.492 20.819 1.00 66.12 160 LYS A C 1
ATOM 1307 O O . LYS A 1 160 ? -15.972 -1.610 21.952 1.00 66.12 160 LYS A O 1
ATOM 1312 N N . GLU A 1 161 ? -15.018 -2.526 20.142 1.00 66.81 161 GLU A N 1
ATOM 1313 C CA . GLU A 1 161 ? -14.954 -3.896 20.680 1.00 66.81 161 GLU A CA 1
ATOM 1314 C C . GLU A 1 161 ? -13.996 -4.024 21.879 1.00 66.81 161 GLU A C 1
ATOM 1316 O O . GLU A 1 161 ? -14.281 -4.772 22.808 1.00 66.81 161 GLU A O 1
ATOM 1321 N N . ILE A 1 162 ? -12.856 -3.325 21.857 1.00 61.47 162 ILE A N 1
ATOM 1322 C CA . ILE A 1 162 ? -11.808 -3.434 22.885 1.00 61.47 162 ILE A CA 1
ATOM 1323 C C . ILE A 1 162 ? -12.116 -2.559 24.101 1.00 61.47 162 ILE A C 1
ATOM 1325 O O . ILE A 1 162 ? -11.854 -2.970 25.231 1.00 61.47 162 ILE A O 1
ATOM 1329 N N . PHE A 1 163 ? -12.627 -1.348 23.884 1.00 58.78 163 PHE A N 1
ATOM 1330 C CA . PHE A 1 163 ? -12.765 -0.356 24.950 1.00 58.78 163 PHE A CA 1
ATOM 1331 C C . PHE A 1 163 ? -14.187 -0.220 25.493 1.00 58.78 163 PHE A C 1
ATOM 1333 O O . PHE A 1 163 ? -14.343 0.391 26.546 1.00 58.78 163 PHE A O 1
ATOM 1340 N N . GLY A 1 164 ? -15.183 -0.835 24.842 1.00 49.25 164 GLY A N 1
ATOM 1341 C CA . GLY A 1 164 ? -16.594 -0.607 25.145 1.00 49.25 164 GLY A CA 1
ATOM 1342 C C . GLY A 1 164 ? -17.006 0.806 24.725 1.00 49.25 164 GLY A C 1
ATOM 1343 O O . GLY A 1 164 ? -16.278 1.769 24.956 1.00 49.25 164 GLY A O 1
ATOM 1344 N N . ALA A 1 165 ? -18.138 0.926 24.036 1.00 47.47 165 ALA A N 1
ATOM 1345 C CA . ALA A 1 165 ? -18.769 2.229 23.837 1.00 47.47 165 ALA A CA 1
ATOM 1346 C C . ALA A 1 165 ? -19.315 2.755 25.170 1.00 47.47 165 ALA A C 1
ATOM 1348 O O . ALA A 1 165 ? -19.853 1.918 25.934 1.00 47.47 165 ALA A O 1
#

Foldseek 3Di:
DDLVVDDPVVNVVLLVVLLVQLLVVCVVVLQAAAQDDQDDPLLVVCLVDLVSLVQQLVQLLVLLLVLLLVLLCVPVVVPDPVLSVVLSCSCSDLVVQLSNQVSNVNQPVGPNDPGSSSVSSSSNSSVPVVDDSVVSSVSSCSNCVSSSVSSVVSVVVVCCVPVPD

Radius of gyration: 16.86 Å; chains: 1; bounding box: 39×29×52 Å

pLDDT: mean 78.54, std 10.6, range [47.47, 92.81]

Organism: NCBI:txid2862362